Protein AF-A0AAW2H986-F1 (afdb_monomer_lite)

Sequence (113 aa):
MENLSNGQVPVKVNGVSDNEIDLEFLPLIYEIIKRDPTHDTTQKTRESQDAALKILELEKKLNQAREQINRLPGIELSQEEQLKQVDSLRKQVALKRQLLNKYRNLCSFSMPK

pLDDT: mean 78.81, std 18.61, range [36.12, 97.31]

Foldseek 3Di:
DDDDPPPDPPPPPPFQDPVNQPPPLVVLVCLLVPDDPDDDPVVVVVNVVVSVVSVVVSVVSVVVNVVNCVRHPCNVPDPVRVVVVVVVVVVVVVVVVVVVVVVVVVVVPDDDD

Radius of gyration: 28.13 Å; chains: 1; bounding box: 78×39×69 Å

InterPro domains:
  IPR011425 Mediator of RNA polymerase II transcription subunit 9 [PF07544] (24-107)
  IPR037212 Mediator complex, subunit Med7/Med21-like [SSF140718] (61-109)
  IPR039242 Mediator of RNA polymerase II transcription subunit 9, metazoan [PTHR20844] (19-113)

Secondary structure (DSSP, 8-state):
-----------------GGG-----HHHHHHHH-------HHHHHHHHHHHHHHHHHHHHHHHHHHHHHTTSTTTTS-HHHHHHHHHHHHHHHHHHHHHHHHHHHHGGG----

Organism: NCBI:txid328185

Structure (mmCIF, N/CA/C/O backbone):
data_AF-A0AAW2H986-F1
#
_entry.id   AF-A0AAW2H986-F1
#
loop_
_atom_site.group_PDB
_atom_site.id
_atom_site.type_symbol
_atom_site.label_atom_id
_atom_site.label_alt_id
_atom_site.label_comp_id
_atom_site.label_asym_id
_atom_site.label_entity_id
_ato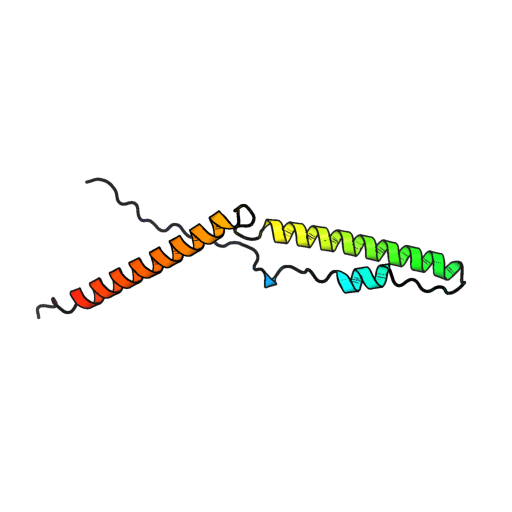m_site.label_seq_id
_atom_site.pdbx_PDB_ins_code
_atom_site.Cartn_x
_atom_site.Cartn_y
_atom_site.Cartn_z
_atom_site.occupancy
_atom_site.B_iso_or_equiv
_atom_site.auth_seq_id
_atom_site.auth_comp_id
_atom_site.auth_asym_id
_atom_site.auth_atom_id
_atom_site.pdbx_PDB_model_num
ATOM 1 N N . MET A 1 1 ? 44.301 -0.545 -18.635 1.00 38.75 1 MET A N 1
ATOM 2 C CA . MET A 1 1 ? 43.460 -1.643 -18.120 1.00 38.75 1 MET A CA 1
ATOM 3 C C . MET A 1 1 ? 42.714 -1.109 -16.920 1.00 38.75 1 MET A C 1
ATOM 5 O O . MET A 1 1 ? 43.236 -1.222 -15.829 1.00 38.75 1 MET A O 1
ATOM 9 N N . GLU A 1 2 ? 41.556 -0.483 -17.108 1.00 39.16 2 GLU A N 1
ATOM 10 C CA . GLU A 1 2 ? 40.725 -0.060 -15.981 1.00 39.16 2 GLU A CA 1
ATOM 11 C C . GLU A 1 2 ? 39.243 -0.106 -16.363 1.00 39.16 2 GLU A C 1
ATOM 13 O O . GLU A 1 2 ? 38.824 0.485 -17.353 1.00 39.16 2 GLU A O 1
ATOM 18 N N . ASN A 1 3 ? 38.506 -0.829 -15.516 1.00 40.09 3 ASN A N 1
ATOM 19 C CA . ASN A 1 3 ? 37.085 -0.720 -15.201 1.00 40.09 3 ASN A CA 1
ATOM 20 C C . ASN A 1 3 ? 36.045 -1.023 -16.284 1.00 40.09 3 ASN A C 1
ATOM 22 O O . ASN A 1 3 ? 35.702 -0.165 -17.080 1.00 40.09 3 ASN A O 1
ATOM 26 N N . LEU A 1 4 ? 35.374 -2.170 -16.127 1.00 36.12 4 LEU A N 1
ATOM 27 C CA . LEU A 1 4 ? 33.908 -2.221 -16.137 1.00 36.12 4 LEU A CA 1
ATOM 28 C C . LEU A 1 4 ? 33.450 -3.220 -15.067 1.00 36.12 4 LEU A C 1
ATOM 30 O O . LEU A 1 4 ? 33.226 -4.402 -15.325 1.00 36.12 4 LEU A O 1
ATOM 34 N N . SER A 1 5 ? 33.332 -2.714 -13.837 1.00 44.50 5 SER A N 1
ATOM 35 C CA . SER A 1 5 ? 32.506 -3.329 -12.803 1.00 44.50 5 SER A CA 1
ATOM 36 C C . SER A 1 5 ? 31.063 -3.336 -13.306 1.00 44.50 5 SER A C 1
ATOM 38 O O . SER A 1 5 ? 30.371 -2.326 -13.254 1.00 44.50 5 SER A O 1
ATOM 40 N N . ASN A 1 6 ? 30.631 -4.461 -13.866 1.00 44.16 6 ASN A N 1
ATOM 41 C CA . ASN A 1 6 ? 29.227 -4.716 -14.168 1.00 44.16 6 ASN A CA 1
ATOM 42 C C . ASN A 1 6 ? 28.800 -6.002 -13.453 1.00 44.16 6 ASN A C 1
ATOM 44 O O . ASN A 1 6 ? 28.249 -6.933 -14.036 1.00 44.16 6 ASN A O 1
ATOM 48 N N . GLY A 1 7 ? 29.126 -6.058 -12.161 1.00 45.38 7 GLY A N 1
ATOM 49 C CA . GLY A 1 7 ? 28.537 -7.005 -11.235 1.00 45.38 7 GLY A CA 1
ATOM 50 C C . GLY A 1 7 ? 27.133 -6.531 -10.896 1.00 45.38 7 GLY A C 1
ATOM 51 O O . GLY A 1 7 ? 26.973 -5.515 -10.231 1.00 45.38 7 GLY A O 1
ATOM 52 N N . GLN A 1 8 ? 26.142 -7.246 -11.427 1.00 45.12 8 GLN A N 1
ATOM 53 C CA . GLN A 1 8 ? 24.819 -7.475 -10.851 1.00 45.12 8 GLN A CA 1
ATOM 54 C C . GLN A 1 8 ? 24.441 -6.517 -9.702 1.00 45.12 8 GLN A C 1
ATOM 56 O O . GLN A 1 8 ? 24.851 -6.727 -8.565 1.00 45.12 8 GLN A O 1
ATOM 61 N N . VAL A 1 9 ? 23.595 -5.514 -9.954 1.00 45.38 9 VAL A N 1
ATOM 62 C CA . VAL A 1 9 ? 22.786 -4.964 -8.857 1.00 45.38 9 VAL A CA 1
ATOM 63 C C . VAL A 1 9 ? 21.618 -5.936 -8.691 1.00 45.38 9 VAL A C 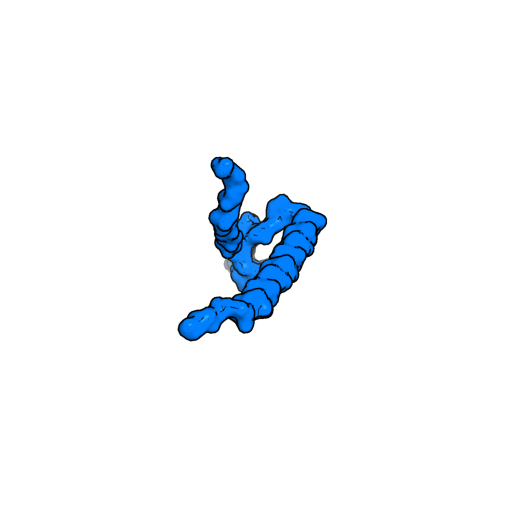1
ATOM 65 O O . VAL A 1 9 ? 20.779 -6.017 -9.596 1.00 45.38 9 VAL A O 1
ATOM 68 N N . PRO A 1 10 ? 21.553 -6.740 -7.615 1.00 39.41 10 PRO A N 1
ATOM 69 C CA . PRO A 1 10 ? 20.352 -7.493 -7.334 1.00 39.41 10 PRO A CA 1
ATOM 70 C C . PRO A 1 10 ? 19.298 -6.467 -6.927 1.00 39.41 10 PRO A C 1
ATOM 72 O O . PRO A 1 10 ? 19.363 -5.898 -5.839 1.00 39.41 10 PRO A O 1
ATOM 75 N N . VAL A 1 11 ? 18.320 -6.215 -7.796 1.00 47.81 11 V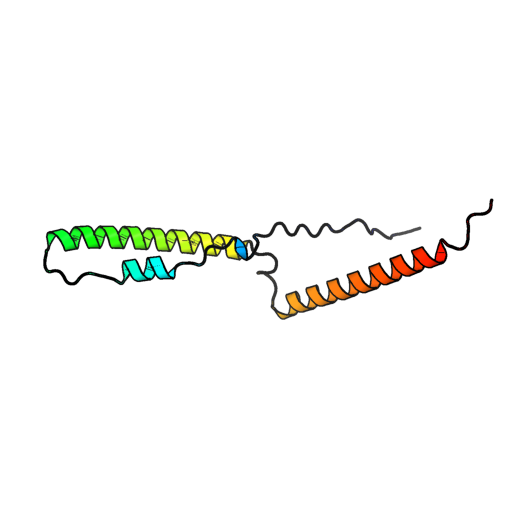AL A N 1
ATOM 76 C CA . VAL A 1 11 ? 17.074 -5.583 -7.362 1.00 47.81 11 VAL A CA 1
ATOM 77 C C . VAL A 1 11 ? 16.364 -6.627 -6.500 1.00 47.81 11 VAL A C 1
ATOM 79 O O . VAL A 1 11 ? 15.548 -7.409 -6.978 1.00 47.81 11 VAL A O 1
ATOM 82 N N . LYS A 1 12 ? 16.763 -6.708 -5.227 1.00 45.47 12 LYS A N 1
ATOM 83 C CA . LYS A 1 12 ? 15.984 -7.363 -4.182 1.00 45.47 12 LYS A CA 1
ATOM 84 C C . LYS A 1 12 ? 14.729 -6.518 -4.000 1.00 45.47 12 LYS A C 1
ATOM 86 O O . LYS A 1 12 ? 14.715 -5.592 -3.198 1.00 45.47 12 LYS A O 1
ATOM 91 N N . VAL A 1 13 ? 13.677 -6.837 -4.744 1.00 54.38 13 VAL A N 1
ATOM 92 C CA . VAL A 1 13 ? 12.313 -6.464 -4.357 1.00 54.38 13 VAL A CA 1
ATOM 93 C C . VAL A 1 13 ? 11.915 -7.356 -3.181 1.00 54.38 13 VAL A C 1
ATOM 95 O O . VAL A 1 13 ? 11.140 -8.291 -3.315 1.00 54.38 13 VAL A O 1
ATOM 98 N N . ASN A 1 14 ? 12.517 -7.100 -2.018 1.00 54.12 14 ASN A N 1
ATOM 99 C CA . ASN A 1 14 ? 12.076 -7.645 -0.734 1.00 54.12 14 ASN A CA 1
ATOM 100 C C . ASN A 1 14 ? 10.934 -6.765 -0.190 1.00 54.12 14 ASN A C 1
ATOM 102 O O . ASN A 1 14 ? 11.025 -6.250 0.921 1.00 54.12 14 ASN A O 1
ATOM 106 N N . GLY A 1 15 ? 9.927 -6.505 -1.021 1.00 59.50 15 GLY A N 1
ATOM 107 C CA . GLY A 1 15 ? 8.777 -5.672 -0.688 1.00 59.50 15 GLY A CA 1
ATOM 108 C C . GLY A 1 15 ? 7.530 -6.531 -0.527 1.00 59.50 15 GLY A C 1
ATOM 109 O O . GLY A 1 15 ? 7.392 -7.538 -1.221 1.00 59.50 15 GLY A O 1
ATOM 110 N N . VAL A 1 16 ? 6.646 -6.132 0.386 1.00 65.25 16 VAL A N 1
ATOM 111 C CA . VAL A 1 16 ? 5.293 -6.701 0.505 1.00 65.25 16 VAL A CA 1
ATOM 112 C C . VAL A 1 16 ? 4.589 -6.522 -0.844 1.00 65.25 16 VAL A C 1
ATOM 114 O O . VAL A 1 16 ? 4.739 -5.473 -1.476 1.00 65.25 16 VAL A O 1
ATOM 117 N N . SER A 1 17 ? 3.891 -7.548 -1.332 1.00 69.81 17 SER A N 1
ATOM 118 C CA . SER A 1 17 ? 3.119 -7.413 -2.575 1.00 69.81 17 SER A CA 1
ATOM 119 C C . SER A 1 17 ? 1.781 -6.728 -2.297 1.00 69.81 17 SER A C 1
ATOM 121 O O . SER A 1 17 ? 1.224 -6.881 -1.215 1.00 69.81 17 SER A O 1
ATOM 123 N N . ASP A 1 18 ? 1.241 -5.992 -3.270 1.00 69.25 18 ASP A N 1
ATOM 124 C CA . ASP A 1 18 ? -0.010 -5.224 -3.107 1.00 69.25 18 ASP A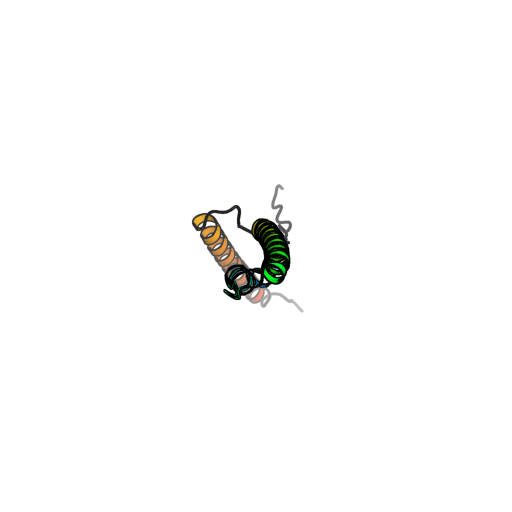 CA 1
ATOM 125 C C . ASP A 1 18 ? -1.190 -6.104 -2.629 1.00 69.25 18 ASP A C 1
ATOM 127 O O . ASP A 1 18 ? -2.068 -5.664 -1.897 1.00 69.25 18 ASP A O 1
ATOM 131 N N . ASN A 1 19 ? -1.152 -7.399 -2.963 1.00 73.00 19 ASN A N 1
ATOM 132 C CA . ASN A 1 19 ? -2.163 -8.388 -2.581 1.00 73.00 19 ASN A CA 1
ATOM 133 C C . ASN A 1 19 ? -2.068 -8.870 -1.118 1.00 73.00 19 ASN A C 1
ATOM 135 O O . ASN A 1 19 ? -2.941 -9.606 -0.665 1.00 73.00 19 ASN A O 1
ATOM 139 N N . GLU A 1 20 ? -1.004 -8.526 -0.390 1.00 78.06 20 GLU A N 1
ATOM 140 C CA . GLU A 1 20 ? -0.781 -8.947 1.003 1.00 78.06 20 GLU A CA 1
ATOM 141 C C . GLU A 1 20 ? -1.271 -7.912 2.027 1.00 78.06 20 GLU A C 1
ATOM 143 O O . GLU A 1 20 ? -1.218 -8.172 3.232 1.00 78.06 20 GLU A O 1
ATOM 148 N N . ILE A 1 21 ? -1.745 -6.747 1.569 1.00 85.56 21 ILE A N 1
ATOM 149 C CA . ILE A 1 21 ? -2.242 -5.681 2.440 1.00 85.56 21 ILE A CA 1
ATOM 150 C C . ILE A 1 21 ? -3.740 -5.867 2.674 1.00 85.56 21 ILE A C 1
ATOM 152 O O . ILE A 1 21 ? -4.553 -5.754 1.759 1.00 85.56 21 ILE A O 1
ATOM 156 N N . ASP A 1 22 ? -4.116 -6.121 3.925 1.00 85.38 22 ASP A N 1
ATOM 157 C CA . ASP A 1 22 ? -5.519 -6.232 4.321 1.00 85.38 22 ASP A CA 1
ATOM 158 C C . ASP A 1 22 ? -6.122 -4.836 4.549 1.00 85.38 22 ASP A C 1
ATOM 160 O O . ASP A 1 22 ? -5.909 -4.205 5.588 1.00 85.38 22 ASP A O 1
ATOM 164 N N . LEU A 1 23 ? -6.881 -4.356 3.559 1.00 88.62 23 LEU A N 1
ATOM 165 C CA . LEU A 1 23 ? -7.559 -3.053 3.571 1.00 88.62 23 LEU A CA 1
ATOM 166 C C . LEU A 1 23 ? -9.080 -3.157 3.798 1.00 88.62 23 LEU A C 1
ATOM 168 O O . LEU A 1 23 ? -9.808 -2.173 3.646 1.00 88.62 23 LEU A O 1
ATOM 172 N N . GLU A 1 24 ? -9.582 -4.329 4.191 1.00 91.81 24 GLU A N 1
ATOM 173 C CA . GLU A 1 24 ? -11.014 -4.565 4.405 1.00 91.81 24 GLU A CA 1
ATOM 174 C C . GLU A 1 24 ? -11.462 -4.068 5.791 1.00 91.81 24 GLU A C 1
ATOM 176 O O . GLU A 1 24 ? -11.636 -4.839 6.737 1.00 91.81 24 GLU A O 1
ATOM 181 N N . PHE A 1 25 ? -11.630 -2.752 5.943 1.00 94.56 25 PHE A N 1
ATOM 182 C CA . PHE A 1 25 ? -12.056 -2.130 7.210 1.00 94.56 25 PHE A CA 1
ATOM 183 C C . PHE A 1 25 ? -13.570 -1.918 7.316 1.00 94.56 25 PHE A C 1
ATOM 185 O O . PHE A 1 25 ? -14.109 -1.817 8.418 1.00 94.56 25 PHE A O 1
ATOM 192 N N . LEU A 1 26 ? -14.263 -1.818 6.178 1.00 94.12 26 LEU A N 1
ATOM 193 C CA . LEU A 1 26 ? -15.665 -1.394 6.128 1.00 94.12 26 LEU A CA 1
ATOM 194 C C . LEU A 1 26 ? -16.629 -2.312 6.892 1.00 94.12 26 LEU A C 1
ATOM 196 O O . LEU A 1 26 ? -17.486 -1.764 7.586 1.00 94.12 26 LEU A O 1
ATOM 200 N N . PRO A 1 27 ? -16.508 -3.654 6.842 1.00 93.56 27 PRO A N 1
ATOM 201 C CA . PRO A 1 27 ? -17.369 -4.527 7.639 1.00 93.56 27 PRO A CA 1
ATOM 202 C C . PRO A 1 27 ? -17.252 -4.241 9.142 1.00 93.56 27 PRO A C 1
ATOM 204 O O . PRO A 1 27 ? -18.261 -4.069 9.821 1.00 93.56 27 PRO A O 1
ATOM 207 N N . LEU A 1 28 ? -16.024 -4.078 9.639 1.00 92.31 28 LEU A N 1
ATOM 208 C CA . LEU A 1 28 ? -15.751 -3.791 11.046 1.00 92.31 28 LEU A CA 1
ATOM 209 C C . LEU A 1 28 ? -16.267 -2.403 11.460 1.00 92.31 28 LEU A C 1
ATOM 211 O O . LEU A 1 28 ? -16.896 -2.253 12.505 1.00 92.31 28 LEU A O 1
ATOM 215 N N . ILE A 1 29 ? -16.069 -1.387 10.614 1.00 93.56 29 ILE A N 1
ATOM 216 C CA . ILE A 1 29 ? -16.613 -0.037 10.831 1.00 93.56 29 ILE A CA 1
ATOM 217 C C . ILE A 1 29 ? -18.145 -0.072 10.875 1.00 93.56 29 ILE A C 1
ATOM 219 O O . ILE A 1 29 ? -18.757 0.540 11.751 1.00 93.56 29 ILE A O 1
ATOM 223 N N . TYR A 1 30 ? -18.771 -0.800 9.951 1.00 91.62 30 TYR A N 1
ATOM 224 C CA . TYR A 1 30 ? -20.219 -0.964 9.917 1.00 91.62 30 TYR A CA 1
ATOM 225 C C . TYR A 1 30 ? -20.736 -1.610 11.205 1.00 91.62 30 TYR A C 1
ATOM 227 O O . TYR A 1 30 ? -21.707 -1.118 11.775 1.00 91.62 30 TYR A O 1
ATOM 235 N N . GLU A 1 31 ? -20.068 -2.646 11.711 1.00 88.25 31 GLU A N 1
ATOM 236 C CA . GLU A 1 31 ? -20.426 -3.283 12.980 1.00 88.25 31 GLU A CA 1
ATOM 237 C C . GLU A 1 31 ? -20.311 -2.351 14.192 1.00 88.25 31 GLU A C 1
ATOM 239 O O . GLU A 1 31 ? -21.136 -2.437 15.097 1.00 88.25 31 GLU A O 1
ATOM 244 N N . ILE A 1 32 ? -19.329 -1.445 14.214 1.00 87.81 32 ILE A N 1
ATOM 245 C CA . ILE A 1 32 ? -19.175 -0.441 15.282 1.00 87.81 32 ILE A CA 1
ATOM 246 C C . ILE A 1 32 ? -20.307 0.599 15.232 1.00 87.81 32 ILE A C 1
ATOM 248 O O . ILE A 1 32 ? -20.797 1.053 16.271 1.00 87.81 32 ILE A O 1
ATOM 252 N N . ILE A 1 33 ? -20.702 1.013 14.024 1.00 86.44 33 ILE A N 1
ATOM 253 C CA . ILE A 1 33 ? -21.721 2.051 13.801 1.00 86.44 33 ILE A CA 1
ATOM 254 C C . ILE A 1 33 ? -23.136 1.497 13.995 1.00 86.44 33 ILE A C 1
ATOM 256 O O . ILE A 1 33 ? -24.012 2.213 14.487 1.00 86.44 33 ILE A O 1
ATOM 260 N N . LYS A 1 34 ? -23.371 0.237 13.617 1.00 82.69 34 LYS A N 1
ATOM 261 C CA . LYS A 1 34 ? -24.657 -0.453 13.739 1.00 82.69 34 LYS A CA 1
ATOM 262 C C . LYS A 1 34 ? -24.972 -0.724 15.215 1.00 82.69 34 LYS A C 1
ATOM 264 O O . LYS A 1 34 ? -24.770 -1.823 15.716 1.00 82.69 34 LYS A O 1
ATOM 269 N N . ARG A 1 35 ? -25.479 0.290 15.915 1.00 67.25 35 ARG A N 1
ATOM 270 C CA . ARG A 1 35 ? -26.037 0.168 17.270 1.00 67.25 35 ARG A CA 1
ATOM 271 C C . ARG A 1 35 ? -27.531 -0.142 17.200 1.00 67.25 35 ARG A C 1
ATOM 273 O O . ARG A 1 35 ? -28.245 0.483 16.415 1.00 67.25 35 ARG A O 1
ATOM 280 N N . ASP A 1 36 ? -27.986 -1.082 18.022 1.00 59.53 36 ASP A N 1
ATOM 281 C CA . ASP A 1 36 ? -29.401 -1.432 18.177 1.00 59.53 36 ASP A CA 1
ATOM 282 C C . ASP A 1 36 ? -30.080 -0.416 19.131 1.00 59.53 36 ASP A C 1
ATOM 284 O O . ASP A 1 36 ? -29.538 -0.124 20.198 1.00 59.53 36 ASP A O 1
ATOM 288 N N . PRO A 1 37 ? -31.223 0.207 18.783 1.00 58.97 37 PRO A N 1
ATOM 289 C CA . PRO A 1 37 ? -31.930 1.142 19.668 1.00 58.97 37 PRO A CA 1
ATOM 290 C C . PRO A 1 37 ? -32.681 0.482 20.845 1.00 58.97 37 PRO A C 1
ATOM 292 O O . PRO A 1 37 ? -33.451 1.163 21.530 1.00 58.97 37 PRO A O 1
ATOM 295 N N . THR A 1 38 ? -32.516 -0.818 21.101 1.00 59.09 38 THR A N 1
ATOM 296 C CA . THR A 1 38 ? -33.311 -1.542 22.102 1.00 59.09 38 THR A CA 1
ATOM 297 C C . THR A 1 38 ? -33.018 -1.104 23.542 1.00 59.09 38 THR A C 1
ATOM 299 O O . THR A 1 38 ? -31.889 -0.891 23.975 1.00 59.09 38 THR A O 1
ATOM 302 N N . HIS A 1 39 ? -34.103 -0.909 24.291 1.00 53.50 39 HIS A N 1
ATOM 303 C CA . HIS A 1 39 ? -34.196 -0.067 25.485 1.00 53.50 39 HIS A CA 1
ATOM 304 C C . HIS A 1 39 ? -33.762 -0.759 26.796 1.00 53.50 39 HIS A C 1
ATOM 306 O O . HIS A 1 39 ? -34.311 -0.454 27.855 1.00 53.50 39 HIS A O 1
ATOM 312 N N . ASP A 1 40 ? -32.804 -1.688 26.752 1.00 60.06 40 ASP A N 1
ATOM 313 C CA . ASP A 1 40 ? -32.340 -2.419 27.937 1.00 60.06 40 ASP A CA 1
ATOM 314 C C . ASP A 1 40 ? -30.982 -1.885 28.428 1.00 60.06 40 ASP A C 1
ATOM 316 O O . ASP A 1 40 ? -29.952 -1.947 27.753 1.00 60.06 40 ASP A O 1
ATOM 320 N N . THR A 1 41 ? -30.977 -1.321 29.636 1.00 62.41 41 THR A N 1
ATOM 321 C CA . THR A 1 41 ? -29.806 -0.703 30.276 1.00 62.41 41 THR A CA 1
ATOM 322 C C . THR A 1 41 ? -28.666 -1.701 30.503 1.00 62.41 41 THR A C 1
ATOM 324 O O . THR A 1 41 ? -27.502 -1.305 30.474 1.00 62.41 41 THR A O 1
ATOM 327 N N . THR A 1 42 ? -28.971 -2.992 30.684 1.00 62.34 42 THR A N 1
ATOM 328 C CA . THR A 1 42 ? -27.940 -4.034 30.825 1.00 62.34 42 THR A CA 1
ATOM 329 C C . THR A 1 42 ? -27.345 -4.457 29.482 1.00 62.34 42 THR A C 1
ATOM 331 O O . THR A 1 42 ? -26.137 -4.701 29.402 1.00 62.34 42 THR A O 1
ATOM 334 N N . GLN A 1 43 ? -28.145 -4.452 28.408 1.00 63.28 43 GLN A N 1
ATOM 335 C CA . GLN A 1 43 ? -27.649 -4.659 27.043 1.00 63.28 43 GLN A CA 1
ATOM 336 C C . GLN A 1 43 ? -26.753 -3.497 26.598 1.00 63.28 43 GLN A C 1
ATOM 338 O O . GLN A 1 43 ? -25.669 -3.746 26.077 1.00 63.28 43 GLN A O 1
ATOM 343 N N . LYS A 1 44 ? -27.095 -2.248 26.947 1.00 64.94 44 LYS A N 1
ATOM 344 C CA . LYS A 1 44 ? -26.263 -1.063 26.657 1.00 64.94 44 LYS A CA 1
ATOM 345 C C . LYS A 1 44 ? -24.832 -1.158 27.181 1.00 64.94 44 LYS A C 1
ATOM 347 O O . LYS A 1 44 ? -23.903 -0.762 26.481 1.00 64.94 44 LYS A O 1
ATOM 352 N N . THR A 1 45 ? -24.618 -1.651 28.404 1.00 70.56 45 THR A N 1
ATOM 353 C CA . THR A 1 45 ? -23.256 -1.775 28.957 1.00 70.56 45 THR A CA 1
ATOM 354 C C . THR A 1 45 ? -22.450 -2.839 28.215 1.00 70.56 45 THR A C 1
ATOM 356 O O . THR A 1 45 ? -21.276 -2.620 27.919 1.00 70.56 45 THR A O 1
ATOM 359 N N . ARG A 1 46 ? -23.082 -3.966 27.868 1.00 73.31 46 ARG A N 1
ATOM 360 C CA . ARG A 1 46 ? -22.440 -5.059 27.127 1.00 73.31 46 ARG A CA 1
ATOM 361 C C . ARG A 1 46 ? -22.131 -4.671 25.680 1.00 73.31 46 ARG A C 1
ATOM 363 O O . ARG A 1 46 ? -21.021 -4.906 25.222 1.00 73.31 46 ARG A O 1
ATOM 370 N N . GLU A 1 47 ? -23.067 -4.030 24.990 1.00 73.25 47 GLU A N 1
ATOM 371 C CA . GLU A 1 47 ? -22.882 -3.503 23.631 1.00 73.25 47 GLU A CA 1
ATOM 372 C C . GLU A 1 47 ? -21.832 -2.390 23.588 1.00 73.25 47 GLU A C 1
ATOM 374 O O . GLU A 1 47 ? -21.036 -2.318 22.657 1.00 73.25 47 GLU A O 1
ATOM 379 N N . SER A 1 48 ? -21.769 -1.546 24.622 1.00 77.94 48 SER A N 1
ATOM 380 C CA . SER A 1 48 ? -20.718 -0.534 24.742 1.00 77.94 48 SER A CA 1
ATOM 381 C C . SER A 1 48 ? -19.332 -1.156 24.919 1.00 77.94 48 SER A C 1
ATOM 383 O O . SER A 1 48 ? -18.362 -0.617 24.387 1.00 77.94 48 SER A O 1
ATOM 385 N N . GLN A 1 49 ? -19.219 -2.254 25.673 1.00 82.75 49 GLN A N 1
ATOM 386 C CA . GLN A 1 49 ? -17.960 -2.989 25.815 1.00 82.75 49 GLN A CA 1
ATOM 387 C C . GLN A 1 49 ? -17.573 -3.692 24.509 1.00 82.75 49 GLN A C 1
ATOM 389 O O . GLN A 1 49 ? -16.417 -3.609 24.105 1.00 82.75 49 GLN A O 1
ATOM 394 N N . ASP A 1 50 ? -18.529 -4.315 23.818 1.00 85.81 50 ASP A N 1
ATOM 395 C CA . ASP A 1 50 ? -18.308 -4.951 22.513 1.00 85.81 50 ASP A CA 1
ATOM 396 C C . ASP A 1 50 ? -17.842 -3.935 21.457 1.00 85.81 50 ASP A C 1
ATOM 398 O O . ASP A 1 50 ? -16.840 -4.143 20.776 1.00 85.81 50 ASP A O 1
ATOM 402 N N . ALA A 1 51 ? -18.486 -2.767 21.398 1.00 86.25 51 ALA A N 1
ATOM 403 C CA . ALA A 1 51 ? -18.069 -1.679 20.521 1.00 86.25 51 ALA A CA 1
ATOM 404 C C . ALA A 1 51 ? -16.647 -1.190 20.840 1.00 86.25 51 ALA A C 1
ATOM 406 O O . ALA A 1 51 ? -15.870 -0.933 19.922 1.00 86.25 51 ALA A O 1
ATOM 407 N N . ALA A 1 52 ? -16.279 -1.084 22.122 1.00 89.38 52 ALA A N 1
ATOM 408 C CA . ALA A 1 52 ? -14.923 -0.707 22.519 1.00 89.38 52 ALA A CA 1
ATOM 409 C C . ALA A 1 52 ? -13.878 -1.741 22.064 1.00 89.38 52 ALA A C 1
ATOM 411 O O . ALA A 1 52 ? -12.811 -1.359 21.584 1.00 89.38 52 ALA A O 1
ATOM 412 N N . LEU A 1 53 ? -14.192 -3.039 22.149 1.00 92.50 53 LEU A N 1
ATOM 413 C CA . LEU A 1 53 ? -13.321 -4.105 21.643 1.00 92.50 53 LEU A CA 1
ATOM 414 C C . LEU A 1 53 ? -13.153 -4.033 20.121 1.00 92.50 53 LEU A C 1
ATOM 416 O O . LEU A 1 53 ? -12.027 -4.113 19.634 1.00 92.50 53 LEU A O 1
ATOM 420 N N . LYS A 1 54 ? -14.236 -3.803 19.371 1.00 91.56 54 LYS A N 1
ATOM 421 C CA . LYS A 1 54 ? -14.177 -3.644 17.907 1.00 91.56 54 LYS A CA 1
ATOM 422 C C . LYS A 1 54 ? -13.406 -2.398 17.476 1.00 91.56 54 LYS A C 1
ATOM 424 O O . LYS A 1 54 ? -12.714 -2.420 16.462 1.00 91.56 54 LYS A O 1
ATOM 429 N N . ILE A 1 55 ? -13.473 -1.316 18.253 1.00 93.69 55 ILE A N 1
ATOM 430 C CA . ILE A 1 55 ? -12.652 -0.118 18.023 1.00 93.69 55 ILE A CA 1
ATOM 431 C C . ILE A 1 55 ? -11.162 -0.438 18.207 1.00 93.69 55 ILE A C 1
ATOM 433 O O . ILE A 1 55 ? -10.355 -0.034 17.372 1.00 93.69 55 ILE A O 1
ATOM 437 N N . LEU A 1 56 ? -10.794 -1.194 19.247 1.00 95.88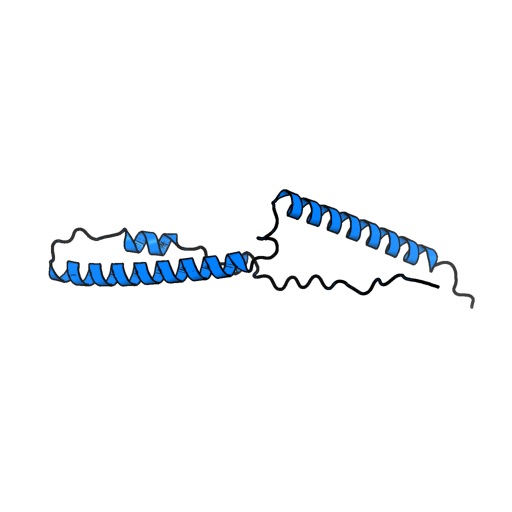 56 LEU A N 1
ATOM 438 C CA . LEU A 1 56 ? -9.409 -1.640 19.453 1.00 95.88 56 LEU A CA 1
ATOM 439 C C . LEU A 1 56 ? -8.933 -2.575 18.332 1.00 95.88 56 LEU A C 1
ATOM 441 O O . LEU A 1 56 ? -7.787 -2.488 17.888 1.00 95.88 56 LEU A O 1
ATOM 445 N N . GLU A 1 57 ? -9.807 -3.457 17.848 1.00 95.25 57 GLU A N 1
ATOM 446 C CA . GLU A 1 57 ? -9.527 -4.298 16.683 1.00 95.25 57 GLU A CA 1
ATOM 447 C C . GLU A 1 57 ? -9.267 -3.451 15.431 1.00 95.25 57 GLU A C 1
ATOM 449 O O . GLU A 1 57 ? -8.276 -3.673 14.732 1.00 95.25 57 GLU A O 1
ATOM 454 N N . LEU A 1 58 ? -10.103 -2.439 15.186 1.00 95.50 58 LEU A N 1
ATOM 455 C CA . LEU A 1 58 ? -9.949 -1.520 14.062 1.00 95.50 58 LEU A CA 1
ATOM 456 C C . LEU A 1 58 ? -8.630 -0.748 14.150 1.00 95.50 58 LEU A C 1
ATOM 458 O O . LEU A 1 58 ? -7.908 -0.661 13.158 1.00 95.50 58 LEU A O 1
ATOM 462 N N . GLU A 1 59 ? -8.284 -0.229 15.329 1.00 96.19 59 GLU A N 1
ATOM 463 C CA . GLU A 1 59 ? -7.013 0.461 15.567 1.00 96.19 59 GLU A CA 1
ATOM 464 C C . GLU A 1 59 ? -5.821 -0.448 15.245 1.00 96.19 59 GLU A C 1
ATOM 466 O O . GLU A 1 59 ? -4.909 -0.060 14.509 1.00 96.19 59 GLU A O 1
ATOM 471 N N . LYS A 1 60 ? -5.845 -1.691 15.737 1.00 96.00 60 LYS A N 1
ATOM 472 C CA . LYS A 1 60 ? -4.802 -2.679 15.452 1.00 96.00 60 LYS A CA 1
ATOM 473 C C . LYS A 1 60 ? -4.693 -2.961 13.954 1.00 96.00 60 LYS A C 1
ATOM 475 O O . LYS A 1 60 ? -3.580 -2.973 13.428 1.00 96.00 60 LYS A O 1
ATOM 480 N N . LYS A 1 61 ? -5.822 -3.159 13.269 1.00 95.44 61 LYS A N 1
ATOM 481 C CA . LYS A 1 61 ? -5.859 -3.448 11.830 1.00 95.44 61 LYS A CA 1
ATOM 482 C C . LYS A 1 61 ? -5.305 -2.279 11.008 1.00 95.44 61 LYS A C 1
ATOM 484 O O . LYS A 1 61 ? -4.499 -2.491 10.107 1.00 95.44 61 LYS A O 1
ATOM 489 N N . LEU A 1 62 ? -5.655 -1.041 11.363 1.00 95.81 62 LEU A N 1
ATOM 490 C CA . LEU A 1 62 ? -5.123 0.167 10.721 1.00 95.81 62 LEU A CA 1
ATOM 491 C C . LEU A 1 62 ? -3.611 0.312 10.919 1.00 95.81 62 LEU A C 1
ATOM 493 O O . LEU A 1 62 ? -2.894 0.633 9.971 1.00 95.81 62 LEU A O 1
ATOM 497 N N . ASN A 1 63 ? -3.111 0.050 12.129 1.00 95.25 63 ASN A N 1
ATOM 498 C CA . ASN A 1 63 ? -1.677 0.096 12.410 1.00 95.25 63 ASN A CA 1
ATOM 499 C C . ASN A 1 63 ? -0.910 -0.961 11.603 1.00 95.25 63 ASN A C 1
ATOM 501 O O . ASN A 1 63 ? 0.110 -0.643 10.994 1.00 95.25 63 ASN A O 1
ATOM 505 N N . GLN A 1 64 ? -1.432 -2.187 11.523 1.00 92.94 64 GLN A N 1
ATOM 506 C CA . GLN A 1 64 ? -0.847 -3.251 10.704 1.00 92.94 64 GLN A CA 1
ATOM 507 C C . GLN A 1 64 ? -0.822 -2.884 9.217 1.00 92.94 64 GLN A C 1
ATOM 509 O O . GLN A 1 64 ? 0.224 -3.002 8.580 1.00 92.94 64 GLN A O 1
ATOM 514 N N . ALA A 1 65 ? -1.930 -2.374 8.675 1.00 92.94 65 ALA A N 1
ATOM 515 C CA . ALA A 1 65 ? -1.988 -1.930 7.286 1.00 92.94 65 ALA A CA 1
ATOM 516 C C . ALA A 1 65 ? -0.989 -0.795 7.012 1.00 92.94 65 ALA A C 1
ATOM 518 O O . ALA A 1 65 ? -0.281 -0.816 6.008 1.00 92.94 65 ALA A O 1
ATOM 519 N N . ARG A 1 66 ? -0.846 0.164 7.935 1.00 93.00 66 ARG A N 1
ATOM 520 C CA . ARG A 1 66 ? 0.151 1.239 7.828 1.00 93.00 66 ARG A CA 1
ATOM 521 C C . ARG A 1 66 ? 1.582 0.700 7.806 1.00 93.00 66 ARG A C 1
ATOM 523 O O . ARG A 1 66 ? 2.397 1.164 7.011 1.00 93.00 66 ARG A O 1
ATOM 530 N N . GLU A 1 67 ? 1.900 -0.268 8.662 1.00 91.94 67 GLU A N 1
ATOM 531 C CA . GLU A 1 67 ? 3.209 -0.928 8.660 1.00 91.94 67 GLU A CA 1
ATOM 532 C C . GLU A 1 67 ? 3.481 -1.677 7.353 1.00 91.94 67 GLU A C 1
ATOM 534 O O . GLU A 1 67 ? 4.606 -1.635 6.856 1.00 91.94 67 GLU A O 1
ATOM 539 N N . GLN A 1 68 ? 2.472 -2.339 6.785 1.00 90.00 68 GLN A N 1
ATOM 540 C CA . GLN A 1 68 ? 2.581 -3.035 5.503 1.00 90.00 68 GLN A CA 1
ATOM 541 C C . GLN A 1 68 ? 2.786 -2.055 4.340 1.00 90.00 68 GLN A C 1
ATOM 543 O O . GLN A 1 68 ? 3.696 -2.260 3.539 1.00 90.00 68 GLN A O 1
ATOM 548 N N . ILE A 1 69 ? 2.027 -0.954 4.296 1.00 90.44 69 ILE A N 1
ATOM 549 C CA . ILE A 1 69 ? 2.172 0.111 3.287 1.00 90.44 69 ILE A CA 1
ATOM 550 C C . ILE A 1 69 ? 3.581 0.707 3.323 1.00 90.44 69 ILE A C 1
ATOM 552 O O . ILE A 1 69 ? 4.206 0.882 2.282 1.00 90.44 69 ILE A O 1
ATOM 556 N N . ASN A 1 70 ? 4.132 0.957 4.512 1.00 89.69 70 ASN A N 1
ATOM 557 C CA . ASN A 1 70 ? 5.492 1.490 4.652 1.00 89.69 70 ASN A CA 1
ATOM 558 C C . ASN A 1 70 ? 6.589 0.516 4.183 1.00 89.69 70 ASN A C 1
ATOM 560 O O . ASN A 1 70 ? 7.738 0.922 4.027 1.00 89.69 70 ASN A O 1
ATOM 564 N N . ARG A 1 71 ? 6.262 -0.767 3.991 1.00 88.44 71 ARG A N 1
ATOM 565 C CA . ARG A 1 71 ? 7.165 -1.789 3.440 1.00 88.44 71 ARG A CA 1
ATOM 566 C C . ARG A 1 71 ? 6.951 -2.014 1.941 1.00 88.44 71 ARG A C 1
ATOM 568 O O . ARG A 1 71 ? 7.647 -2.854 1.364 1.00 88.44 71 ARG A O 1
ATOM 575 N N . LEU A 1 72 ? 6.003 -1.310 1.314 1.00 87.62 72 LEU A N 1
ATOM 576 C CA . LEU A 1 72 ? 5.815 -1.374 -0.130 1.00 87.62 72 LEU A CA 1
ATOM 577 C C . LEU A 1 72 ? 7.038 -0.783 -0.842 1.00 87.62 72 LEU A C 1
ATOM 579 O O . LEU A 1 72 ? 7.516 0.289 -0.467 1.00 87.62 72 LEU A O 1
ATOM 583 N N . PRO A 1 73 ? 7.551 -1.456 -1.882 1.00 85.69 73 PRO A N 1
ATOM 584 C CA . PRO A 1 73 ? 8.696 -0.956 -2.623 1.00 85.69 73 PRO A CA 1
ATOM 585 C C . PRO A 1 73 ? 8.308 0.291 -3.424 1.00 85.69 73 PRO A C 1
ATOM 587 O O . PRO A 1 73 ? 7.314 0.281 -4.150 1.00 85.69 73 PRO A O 1
ATOM 590 N N . GLY A 1 74 ? 9.117 1.347 -3.341 1.00 86.62 74 GLY A N 1
ATOM 591 C CA . GLY A 1 74 ? 8.905 2.578 -4.097 1.00 86.62 74 GLY A CA 1
ATOM 592 C C . GLY A 1 74 ? 7.936 3.565 -3.445 1.00 86.62 74 GLY A C 1
ATOM 593 O O . GLY A 1 74 ? 7.681 4.607 -4.044 1.00 86.62 74 GLY A O 1
ATOM 594 N N . ILE A 1 75 ? 7.423 3.295 -2.237 1.00 89.44 75 ILE A N 1
ATOM 595 C CA . ILE A 1 75 ? 6.571 4.232 -1.479 1.00 89.44 75 ILE A CA 1
ATOM 596 C C . ILE A 1 75 ? 7.307 5.537 -1.124 1.00 89.44 75 ILE A C 1
ATOM 598 O O . ILE A 1 75 ? 6.691 6.577 -0.915 1.00 89.44 75 ILE A O 1
ATOM 602 N N . GLU A 1 76 ? 8.637 5.485 -1.089 1.00 89.88 76 GLU A N 1
ATOM 603 C CA . GLU A 1 76 ? 9.547 6.608 -0.882 1.00 89.88 76 GLU A CA 1
ATOM 604 C C . GLU A 1 76 ? 9.735 7.495 -2.120 1.00 89.88 76 GLU A C 1
ATOM 606 O O . GLU A 1 76 ? 10.281 8.592 -2.011 1.00 89.88 76 GLU A O 1
ATOM 611 N N . LEU A 1 77 ? 9.315 7.017 -3.293 1.00 91.88 77 LEU A N 1
ATOM 612 C CA . LEU A 1 77 ? 9.498 7.699 -4.567 1.00 91.88 77 LEU A CA 1
ATOM 613 C C . LEU A 1 77 ? 8.244 8.482 -4.943 1.00 91.88 77 LEU A C 1
ATOM 615 O O . LEU A 1 77 ? 7.114 8.022 -4.768 1.00 91.88 77 LEU A O 1
ATOM 619 N N . SER A 1 78 ? 8.444 9.644 -5.555 1.00 93.75 78 SER A N 1
ATOM 620 C CA . SER A 1 78 ? 7.360 10.348 -6.229 1.00 93.75 78 SER A CA 1
ATOM 621 C C . SER A 1 78 ? 6.851 9.548 -7.432 1.00 93.75 78 SER A C 1
ATOM 623 O O . SER A 1 78 ? 7.563 8.736 -8.030 1.00 93.75 78 SER A O 1
ATOM 625 N N . GLN A 1 79 ? 5.616 9.825 -7.847 1.00 92.81 79 GLN A N 1
ATOM 626 C CA . GLN A 1 79 ? 5.028 9.207 -9.036 1.00 92.81 79 GLN A CA 1
ATOM 627 C C . GLN A 1 79 ? 5.909 9.391 -10.285 1.00 92.81 79 GLN A C 1
ATOM 629 O O . GLN A 1 79 ? 6.073 8.461 -11.075 1.00 92.81 79 GLN A O 1
ATOM 634 N N . GLU A 1 80 ? 6.498 10.576 -10.468 1.00 95.62 80 GLU A N 1
ATOM 635 C CA . GLU A 1 80 ? 7.380 10.862 -11.603 1.00 95.62 80 GLU A CA 1
ATOM 636 C C . GLU A 1 80 ? 8.643 9.986 -11.575 1.00 95.62 80 GLU A C 1
ATOM 638 O O . GLU A 1 80 ? 9.040 9.420 -12.598 1.00 95.62 80 GLU A O 1
ATOM 643 N N . GLU A 1 81 ? 9.251 9.816 -10.400 1.00 92.81 81 GLU A N 1
ATOM 644 C CA . GLU A 1 81 ? 10.434 8.973 -10.217 1.00 92.81 81 GLU A CA 1
ATOM 645 C C . GLU A 1 81 ? 10.128 7.496 -10.471 1.00 92.81 81 GLU A C 1
ATOM 647 O O . GLU A 1 81 ? 10.890 6.832 -11.181 1.00 92.81 81 GLU A O 1
ATOM 652 N N . GLN A 1 82 ? 8.992 6.997 -9.973 1.00 93.38 82 GLN A N 1
ATOM 653 C CA . GLN A 1 82 ? 8.539 5.630 -10.238 1.00 93.38 82 GLN A CA 1
ATOM 654 C C . GLN A 1 82 ? 8.361 5.388 -11.744 1.00 93.38 82 GLN A C 1
ATOM 656 O O . GLN A 1 82 ? 8.883 4.411 -12.291 1.00 93.38 82 GLN A O 1
ATOM 661 N N . LEU A 1 83 ? 7.688 6.303 -12.451 1.00 94.44 83 LEU A N 1
ATOM 662 C CA . LEU A 1 83 ? 7.487 6.203 -13.901 1.00 94.44 83 LEU A CA 1
ATOM 663 C C . LEU A 1 83 ? 8.816 6.235 -14.664 1.00 94.44 83 LEU A C 1
ATOM 665 O O . LEU A 1 83 ? 9.053 5.407 -15.549 1.00 94.44 83 LEU A O 1
ATOM 669 N N . LYS A 1 84 ? 9.731 7.129 -14.281 1.00 95.25 84 LYS A N 1
ATOM 670 C CA . LYS A 1 84 ? 11.073 7.213 -14.869 1.00 95.25 84 LYS A CA 1
ATOM 671 C C . LYS A 1 84 ? 11.865 5.920 -14.668 1.00 95.25 84 LYS A C 1
ATOM 673 O O . LYS A 1 84 ? 12.587 5.491 -15.576 1.00 95.25 84 LYS A O 1
ATOM 678 N N . GLN A 1 85 ? 11.735 5.277 -13.508 1.00 91.81 85 GLN A N 1
ATOM 679 C CA . GLN A 1 85 ? 12.378 3.995 -13.229 1.00 91.81 85 GLN A CA 1
ATOM 680 C C . GLN A 1 85 ? 11.810 2.880 -14.113 1.00 91.81 85 GLN A C 1
ATOM 682 O O . GLN A 1 85 ? 12.582 2.126 -14.711 1.00 91.81 85 GLN A O 1
ATOM 687 N N . VAL A 1 86 ? 10.486 2.824 -14.282 1.00 93.06 86 VAL A N 1
ATOM 688 C CA . VAL A 1 86 ? 9.820 1.881 -15.196 1.00 93.06 86 VAL A CA 1
ATOM 689 C C . VAL A 1 86 ? 10.319 2.061 -16.631 1.00 93.06 86 VAL A C 1
ATOM 691 O O . VAL A 1 86 ? 10.688 1.083 -17.288 1.00 93.06 86 VAL A O 1
ATOM 694 N N . ASP A 1 87 ? 10.405 3.296 -17.119 1.00 96.12 87 ASP A N 1
ATOM 695 C CA . ASP A 1 87 ? 10.880 3.571 -18.476 1.00 96.12 87 ASP A CA 1
ATOM 696 C C . ASP A 1 87 ? 12.361 3.229 -18.666 1.00 96.12 87 ASP A C 1
ATOM 698 O O . ASP A 1 87 ? 12.749 2.683 -19.704 1.00 96.12 87 ASP A O 1
ATOM 702 N N . SER A 1 88 ? 13.196 3.482 -17.656 1.00 94.62 88 SER A N 1
ATOM 703 C CA . SER A 1 88 ? 14.597 3.051 -17.650 1.00 94.62 88 SER A CA 1
ATOM 704 C C . SER A 1 88 ? 14.711 1.528 -17.747 1.00 94.62 88 SER A C 1
ATOM 706 O O . SER A 1 88 ? 15.441 1.012 -18.597 1.00 94.62 88 SER A O 1
ATOM 708 N N . LEU A 1 89 ? 13.938 0.789 -16.945 1.00 94.81 89 LEU A N 1
ATOM 709 C CA . LEU A 1 89 ? 13.923 -0.675 -16.964 1.00 94.81 89 LEU A CA 1
ATOM 710 C C . LEU A 1 89 ? 13.467 -1.223 -18.322 1.00 94.81 89 LEU A C 1
ATOM 712 O O . LEU A 1 89 ? 14.105 -2.128 -18.865 1.00 94.81 89 LEU A O 1
ATOM 716 N N . ARG A 1 90 ? 12.427 -0.638 -18.928 1.00 96.62 90 ARG A N 1
ATOM 717 C CA . ARG A 1 90 ? 11.972 -0.999 -20.283 1.00 96.62 90 ARG A CA 1
ATOM 718 C C . ARG A 1 90 ? 13.075 -0.809 -21.325 1.00 96.62 90 ARG A C 1
ATOM 720 O O . ARG A 1 90 ? 13.327 -1.721 -22.117 1.00 96.62 90 ARG A O 1
ATOM 727 N N . LYS A 1 91 ? 13.778 0.329 -21.297 1.00 97.31 91 LYS A N 1
ATOM 728 C CA . LYS A 1 91 ? 14.921 0.604 -22.190 1.00 97.31 91 LYS A CA 1
ATOM 729 C C . LYS A 1 91 ? 16.053 -0.403 -21.984 1.00 97.31 91 LYS A C 1
ATOM 731 O O . LYS A 1 91 ? 16.584 -0.929 -22.960 1.00 97.31 91 LYS A O 1
ATOM 736 N N . GLN A 1 92 ? 16.385 -0.725 -20.733 1.00 96.06 92 GLN A N 1
ATOM 737 C CA . GLN A 1 92 ? 17.405 -1.728 -20.416 1.00 96.06 92 GLN A CA 1
ATOM 738 C C . GLN A 1 92 ? 17.039 -3.109 -20.965 1.00 96.06 92 GLN A C 1
ATOM 740 O O . GLN A 1 92 ? 17.885 -3.770 -21.562 1.00 96.06 92 GLN A O 1
ATOM 745 N N . VAL A 1 93 ? 15.789 -3.550 -20.797 1.00 97.06 93 VAL A N 1
ATOM 746 C CA . VAL A 1 93 ? 15.315 -4.831 -21.342 1.00 97.06 93 VAL A CA 1
ATOM 747 C C . VAL A 1 93 ? 15.407 -4.841 -22.867 1.00 97.06 93 VAL A C 1
ATOM 749 O O . VAL A 1 93 ? 15.905 -5.815 -23.434 1.00 97.06 93 VAL A O 1
ATOM 752 N N . ALA A 1 94 ? 14.986 -3.766 -23.537 1.00 96.75 94 ALA A N 1
ATOM 753 C CA . ALA A 1 94 ? 15.076 -3.648 -24.991 1.00 96.75 94 ALA A CA 1
ATOM 754 C C . ALA A 1 94 ? 16.530 -3.746 -25.485 1.00 96.75 94 ALA A C 1
ATOM 756 O O . ALA A 1 94 ? 16.827 -4.547 -26.374 1.00 96.75 94 ALA A O 1
ATOM 757 N N . LEU A 1 95 ? 17.449 -3.008 -24.856 1.00 96.38 95 LEU A N 1
ATOM 758 C CA . LEU A 1 95 ? 18.869 -3.026 -25.208 1.00 96.38 95 LEU A CA 1
ATOM 759 C C . LEU A 1 95 ? 19.504 -4.401 -24.960 1.00 96.38 95 LEU A C 1
ATOM 761 O O . LEU A 1 95 ? 20.203 -4.922 -25.828 1.00 96.38 95 LEU A O 1
ATOM 765 N N . LYS A 1 96 ? 19.220 -5.027 -23.809 1.00 95.31 96 LYS A N 1
ATOM 766 C CA . LYS A 1 96 ? 19.704 -6.379 -23.483 1.00 95.31 96 LYS A CA 1
ATOM 767 C C . LYS A 1 96 ? 19.212 -7.407 -24.505 1.00 95.31 96 LYS A C 1
ATOM 769 O O . LYS A 1 96 ? 20.000 -8.226 -24.968 1.00 95.31 96 LYS A O 1
ATOM 774 N N . ARG A 1 97 ? 17.941 -7.337 -24.920 1.00 95.00 97 ARG A N 1
ATOM 775 C CA . ARG A 1 97 ? 17.386 -8.203 -25.978 1.00 95.00 97 ARG A CA 1
ATOM 776 C C . ARG A 1 97 ? 18.073 -7.980 -27.323 1.00 95.00 97 ARG A C 1
ATOM 778 O O . ARG A 1 97 ? 18.425 -8.951 -27.986 1.00 95.00 97 ARG A O 1
ATOM 785 N N . GLN A 1 98 ? 18.295 -6.725 -27.713 1.00 94.38 98 GLN A N 1
ATOM 786 C CA . GLN A 1 98 ? 19.004 -6.399 -28.951 1.00 94.38 98 GLN A CA 1
ATOM 787 C C . GLN A 1 98 ? 20.429 -6.961 -28.936 1.00 94.38 98 GLN A C 1
ATOM 789 O O . GLN A 1 98 ? 20.875 -7.532 -29.930 1.00 94.38 98 GLN A O 1
ATOM 794 N N . LEU A 1 99 ? 21.130 -6.828 -27.810 1.00 94.00 99 LEU A N 1
ATOM 795 C CA . LEU A 1 99 ? 22.484 -7.339 -27.642 1.00 94.00 99 LEU A CA 1
ATOM 796 C C . LEU A 1 99 ? 22.527 -8.868 -27.751 1.00 94.00 99 LEU A C 1
ATOM 798 O O . LEU A 1 99 ? 23.311 -9.398 -28.533 1.00 94.00 99 LEU A O 1
ATOM 802 N N . LEU A 1 100 ? 21.642 -9.571 -27.038 1.00 92.38 100 LEU A N 1
ATOM 803 C CA . LEU A 1 100 ? 21.519 -11.030 -27.133 1.00 92.38 100 LEU A CA 1
ATOM 804 C C . LEU A 1 100 ? 21.221 -11.489 -28.565 1.00 92.38 100 LEU A C 1
ATOM 806 O O . LEU A 1 100 ? 21.820 -12.454 -29.033 1.00 92.38 100 LEU A O 1
ATOM 810 N N . ASN A 1 101 ? 20.345 -10.781 -29.283 1.00 91.25 101 ASN A N 1
ATOM 811 C CA . ASN A 1 101 ? 20.053 -11.081 -30.684 1.00 91.25 101 ASN A CA 1
ATOM 812 C C . ASN A 1 101 ? 21.295 -10.903 -31.577 1.00 91.25 101 ASN A C 1
ATOM 814 O O . ASN A 1 101 ? 21.599 -11.769 -32.392 1.00 91.25 101 ASN A O 1
ATOM 818 N N . LYS A 1 102 ? 22.069 -9.825 -31.384 1.00 89.25 102 LYS A N 1
ATOM 819 C CA . LYS A 1 102 ? 23.337 -9.624 -32.106 1.00 89.25 102 LYS A CA 1
ATOM 820 C C . LYS A 1 102 ? 24.310 -10.775 -31.857 1.00 89.25 102 LYS A C 1
ATOM 822 O O . LYS A 1 102 ? 24.826 -11.330 -32.819 1.00 89.25 102 LYS A O 1
ATOM 827 N N . TYR A 1 103 ? 24.518 -11.172 -30.601 1.00 90.12 103 TYR A N 1
ATOM 828 C CA . TYR A 1 103 ? 25.401 -12.299 -30.278 1.00 90.12 103 TYR A CA 1
ATOM 829 C C . TYR A 1 103 ? 24.912 -13.621 -30.877 1.00 90.12 103 TYR A C 1
ATOM 831 O O . TYR A 1 103 ? 25.717 -14.376 -31.416 1.00 90.12 103 TYR A O 1
ATOM 839 N N . ARG A 1 104 ? 23.597 -13.877 -30.865 1.00 85.50 104 ARG A N 1
ATOM 840 C CA . ARG A 1 104 ? 23.003 -15.063 -31.497 1.00 85.50 104 ARG A CA 1
ATOM 841 C C . ARG A 1 104 ? 23.292 -15.131 -33.001 1.00 85.50 104 ARG A C 1
ATOM 843 O O . ARG A 1 104 ? 23.595 -16.208 -33.498 1.00 85.50 104 ARG A O 1
ATOM 850 N N . ASN A 1 105 ? 23.227 -13.999 -33.698 1.00 80.69 105 ASN A N 1
ATOM 851 C CA . ASN A 1 105 ? 23.438 -13.928 -35.150 1.00 80.69 105 ASN A CA 1
ATOM 852 C C . ASN A 1 105 ? 24.922 -13.804 -35.551 1.00 80.69 105 ASN A C 1
ATOM 854 O O . ASN A 1 105 ? 25.260 -14.016 -36.709 1.00 80.69 105 ASN A O 1
ATOM 858 N N . LEU A 1 106 ? 25.812 -13.451 -34.617 1.00 70.38 106 LEU A N 1
ATOM 859 C CA . LEU A 1 106 ? 27.264 -13.410 -34.833 1.00 70.38 106 LEU A CA 1
ATOM 860 C C . LEU A 1 106 ? 27.917 -14.783 -34.601 1.00 70.38 106 LEU A C 1
ATOM 862 O O . LEU A 1 106 ? 28.791 -15.182 -35.365 1.00 70.38 106 LEU A O 1
ATOM 866 N N . CYS A 1 107 ? 27.459 -15.546 -33.601 1.00 56.56 107 CYS A N 1
ATOM 867 C CA . CYS A 1 107 ? 27.969 -16.897 -33.324 1.00 56.56 107 CYS A CA 1
ATOM 868 C C . CYS A 1 107 ? 27.596 -17.949 -34.385 1.00 56.56 107 CYS A C 1
ATOM 870 O O . CYS A 1 107 ? 28.074 -19.077 -34.304 1.00 56.56 107 CYS A O 1
ATOM 872 N N . SER A 1 108 ? 26.791 -17.616 -35.399 1.00 56.34 108 SER A N 1
ATOM 873 C CA . SER A 1 108 ? 26.544 -18.515 -36.534 1.00 56.34 108 SER A CA 1
ATOM 874 C C . SER A 1 108 ? 27.679 -18.540 -37.570 1.00 56.34 108 SER A C 1
ATOM 876 O O . SER A 1 108 ? 27.557 -19.271 -38.548 1.00 56.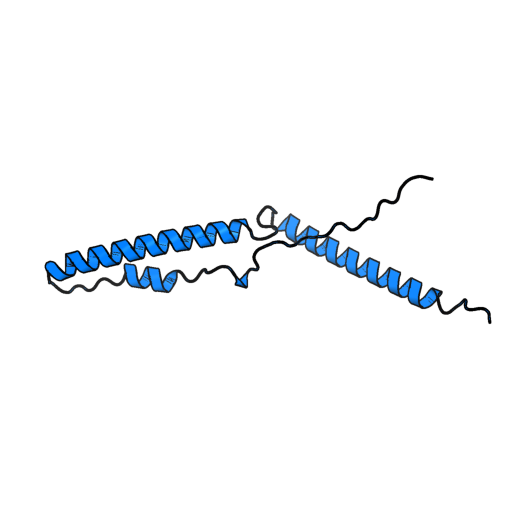34 108 SER A O 1
ATOM 878 N N . PHE A 1 109 ? 28.770 -17.778 -37.386 1.00 55.31 109 PHE A N 1
ATOM 879 C CA . PHE A 1 109 ? 29.840 -17.639 -38.390 1.00 55.31 109 PHE A CA 1
ATOM 880 C C . PHE A 1 109 ? 31.235 -18.168 -38.016 1.00 55.31 109 PHE A C 1
ATOM 882 O O . PHE A 1 109 ? 32.152 -18.036 -38.824 1.00 55.31 109 PHE A O 1
ATOM 889 N N . SER A 1 110 ? 31.439 -18.827 -36.870 1.00 56.97 110 SER A N 1
ATOM 890 C CA . SER A 1 110 ? 32.736 -19.474 -36.607 1.00 56.97 110 SER A CA 1
ATOM 891 C C . SER A 1 110 ? 32.636 -20.694 -35.692 1.00 56.97 110 SER A C 1
ATOM 893 O O . SER A 1 110 ? 32.838 -20.607 -34.484 1.00 56.97 110 SER A O 1
ATOM 895 N N . MET A 1 111 ? 32.397 -21.854 -36.293 1.00 48.72 111 MET A N 1
ATOM 896 C CA . MET A 1 111 ? 32.985 -23.104 -35.812 1.00 48.72 111 MET A CA 1
ATOM 897 C C . MET A 1 111 ? 33.780 -23.688 -36.986 1.00 48.72 111 MET A C 1
ATOM 899 O O . MET A 1 111 ? 33.175 -24.302 -37.868 1.00 48.72 111 MET A O 1
ATOM 903 N N . PRO A 1 112 ? 35.101 -23.441 -37.074 1.00 56.75 112 PRO A N 1
ATOM 904 C CA . PRO A 1 112 ? 35.952 -24.208 -37.974 1.00 56.75 112 PRO A CA 1
ATOM 905 C C . PRO A 1 112 ? 35.932 -25.674 -37.515 1.00 56.75 112 PRO A C 1
ATOM 907 O O . PRO A 1 112 ? 36.024 -25.937 -36.315 1.00 56.75 112 PRO A O 1
ATOM 910 N N . LYS A 1 113 ? 35.740 -26.591 -38.468 1.00 42.91 113 LYS A N 1
ATOM 911 C CA . LYS A 1 113 ? 35.854 -28.043 -38.265 1.00 42.91 113 LYS A CA 1
ATOM 912 C C . LYS A 1 113 ? 37.299 -28.455 -38.027 1.00 42.91 113 LYS A C 1
ATOM 914 O O . LYS A 1 113 ? 38.178 -27.822 -38.653 1.00 42.91 113 LYS A O 1
#